Protein AF-A0A6M3J1T7-F1 (afdb_monomer)

Secondary structure (DSSP, 8-state):
-PPBPPGGG--HHHHHS--GGGGT-----HHHHHHTHHHHHHHEEEEEEGGG-SSS--TTEEEEEEEETTEEEEEEEEHHHHHHHHTT-

Sequence (89 aa):
MLQRLNPNVFTWQLWRCGSLLDLGVLTNRTAWIVERKRILRKHAVGYCDARQLACRPKEKHYAVMYFKDGIEFWSHLRVNEFEKVFADE

Organism: NCBI:txid1070528

Radius of gyration: 11.79 Å; Cα contacts (8 Å, |Δi|>4): 149; chains: 1; bounding box: 26×29×25 Å

Mean predicted aligned error: 3.17 Å

Foldseek 3Di:
DFAADDLVVDDPVQAPQDDCVVLVQPDPDLVSLLVSLVSCVVFWRHKYQQCNHPPPRDPQWIWTWGDDPNGIHIDIDGVVSCCSSPVPD

Nearest PDB structures (foldseek):
  2xiw-assembly1_B-2  TM=7.055E-01  e=8.101E-01  Sulfolobus acidocaldarius
  8w2f-assembly1_C  TM=3.516E-01  e=3.146E-01  Plasmodium falciparum 3D7
  3x37-assembly1_B  TM=5.271E-01  e=2.521E+00  Zygosaccharomyces rouxii CBS 732
  4m0r-assembly1_A  TM=4.579E-01  e=5.722E+00  Mycobacterium tuberculosis
  4x5d-assembly1_B  TM=4.590E-01  e=6.492E+00  Mycobacterium tuberculosis

Structure (mmCIF, N/CA/C/O backbone):
data_AF-A0A6M3J1T7-F1
#
_entry.id   AF-A0A6M3J1T7-F1
#
loop_
_atom_site.group_PDB
_atom_site.id
_atom_site.type_symbol
_atom_site.label_atom_id
_atom_site.label_alt_id
_atom_site.label_comp_id
_atom_site.label_asym_id
_atom_site.label_entity_id
_atom_site.label_seq_id
_atom_site.pdbx_PDB_ins_code
_atom_site.Cartn_x
_atom_site.Cartn_y
_atom_site.Cartn_z
_atom_site.occupancy
_atom_site.B_iso_or_equiv
_atom_site.auth_seq_id
_atom_site.auth_comp_id
_atom_site.auth_asym_id
_atom_site.auth_atom_id
_atom_site.pdbx_PDB_model_num
ATOM 1 N N . MET A 1 1 ? 10.183 -4.428 10.781 1.00 76.56 1 MET A N 1
ATOM 2 C CA . MET A 1 1 ? 10.140 -4.975 9.405 1.00 76.56 1 MET A CA 1
ATOM 3 C C . MET A 1 1 ? 8.798 -5.646 9.077 1.00 76.56 1 MET A C 1
ATOM 5 O O . MET A 1 1 ? 8.371 -6.541 9.799 1.00 76.56 1 MET A O 1
ATOM 9 N N . LEU A 1 2 ? 8.118 -5.210 8.006 1.00 92.50 2 LEU A N 1
ATOM 10 C CA . LEU A 1 2 ? 6.822 -5.757 7.556 1.00 92.50 2 LEU A CA 1
ATOM 11 C C . LEU A 1 2 ? 7.00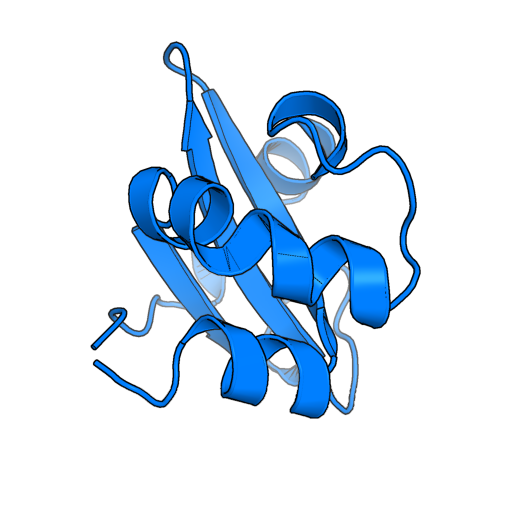2 -7.142 6.900 1.00 92.50 2 LEU A C 1
ATOM 13 O O . LEU A 1 2 ? 7.962 -7.344 6.162 1.00 92.50 2 LEU A O 1
ATOM 17 N N . GLN A 1 3 ? 6.094 -8.094 7.138 1.00 94.88 3 GLN A N 1
ATOM 18 C CA . GLN A 1 3 ? 6.205 -9.452 6.581 1.00 94.88 3 GLN A CA 1
ATOM 19 C C . GLN A 1 3 ? 5.799 -9.532 5.100 1.00 94.88 3 GLN A C 1
ATOM 21 O O . GLN A 1 3 ? 4.875 -8.845 4.655 1.00 94.88 3 GLN A O 1
ATOM 26 N N . ARG A 1 4 ? 6.455 -10.419 4.340 1.00 96.31 4 ARG A N 1
ATOM 27 C CA . ARG A 1 4 ? 6.090 -10.710 2.948 1.00 96.31 4 ARG A CA 1
ATOM 28 C C . ARG A 1 4 ? 4.974 -11.755 2.896 1.00 96.31 4 ARG A C 1
ATOM 30 O O . ARG A 1 4 ? 5.104 -12.826 3.477 1.00 96.31 4 ARG A O 1
ATOM 37 N N . LEU A 1 5 ? 3.903 -11.456 2.170 1.00 96.12 5 LEU A N 1
ATOM 38 C CA . LEU A 1 5 ? 2.739 -12.321 1.992 1.00 96.12 5 LEU A CA 1
ATOM 39 C C . LEU A 1 5 ? 2.805 -13.083 0.665 1.00 96.12 5 LEU A C 1
ATOM 41 O O . LEU A 1 5 ? 3.472 -12.666 -0.287 1.00 96.12 5 LEU A O 1
ATOM 45 N N . ASN A 1 6 ? 2.076 -14.197 0.600 1.00 95.25 6 ASN A N 1
ATOM 46 C CA . ASN A 1 6 ? 1.846 -14.917 -0.647 1.00 95.25 6 ASN A CA 1
ATOM 47 C C . ASN A 1 6 ? 0.949 -14.062 -1.567 1.00 95.25 6 ASN A C 1
ATOM 49 O O . ASN A 1 6 ? -0.146 -13.707 -1.140 1.00 95.25 6 ASN A O 1
ATOM 53 N N . PRO A 1 7 ? 1.346 -13.759 -2.817 1.00 93.50 7 PRO A N 1
ATOM 54 C CA . PRO A 1 7 ? 0.535 -12.968 -3.747 1.00 93.50 7 PRO A CA 1
ATOM 55 C C . PRO A 1 7 ? -0.892 -13.496 -3.967 1.00 93.50 7 PRO A C 1
ATOM 57 O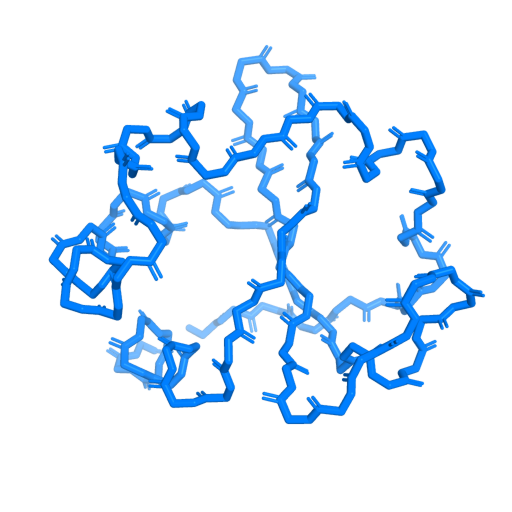 O . PRO A 1 7 ? -1.788 -12.714 -4.267 1.00 93.50 7 PRO A O 1
ATOM 60 N N . ASN A 1 8 ? -1.128 -14.797 -3.773 1.00 93.19 8 ASN A N 1
ATOM 61 C CA . ASN A 1 8 ? -2.439 -15.425 -3.964 1.00 93.19 8 ASN A CA 1
ATOM 62 C C . ASN A 1 8 ? -3.489 -15.000 -2.928 1.00 93.19 8 ASN A C 1
ATOM 64 O O . ASN A 1 8 ? -4.676 -15.228 -3.148 1.00 93.19 8 ASN A O 1
ATOM 68 N N . VAL A 1 9 ? -3.084 -14.394 -1.805 1.00 90.69 9 VAL A N 1
ATOM 69 C CA . VAL A 1 9 ? -4.044 -13.865 -0.822 1.00 90.69 9 VAL A CA 1
ATOM 70 C C . VAL A 1 9 ? -4.612 -12.505 -1.253 1.00 90.69 9 VAL A C 1
ATOM 72 O O . VAL A 1 9 ? -5.594 -12.033 -0.689 1.00 90.69 9 VAL A O 1
ATOM 75 N N . PHE A 1 10 ? -4.033 -11.875 -2.279 1.00 88.00 10 PHE A N 1
ATOM 76 C CA . PHE A 1 10 ? -4.616 -10.705 -2.922 1.00 88.00 10 PHE A CA 1
ATOM 77 C C . PHE A 1 10 ? -5.725 -11.168 -3.876 1.00 88.00 10 PHE A C 1
ATOM 79 O O . PHE A 1 10 ? -5.469 -11.810 -4.895 1.00 88.00 10 PHE A O 1
ATOM 86 N N . THR A 1 11 ? -6.970 -10.810 -3.570 1.00 88.44 11 THR A N 1
ATOM 87 C CA . THR A 1 11 ? -8.138 -11.155 -4.392 1.00 88.44 11 THR A CA 1
ATOM 88 C C . THR A 1 11 ? -8.860 -9.900 -4.873 1.00 88.44 11 THR A C 1
ATOM 90 O O . THR A 1 11 ? -8.756 -8.828 -4.274 1.00 88.44 11 THR A O 1
ATOM 93 N N . TRP A 1 12 ? -9.649 -10.020 -5.949 1.00 87.12 12 TRP A N 1
ATOM 94 C CA . TR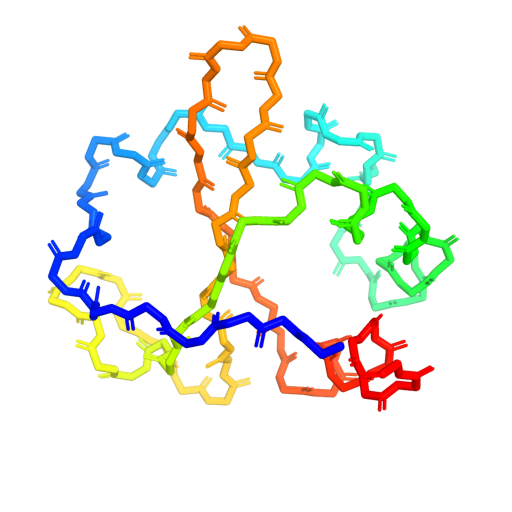P A 1 12 ? -10.503 -8.919 -6.417 1.00 87.12 12 TRP A CA 1
ATOM 95 C C . TRP A 1 12 ? -11.473 -8.416 -5.341 1.00 87.12 12 TRP A C 1
ATOM 97 O O . TRP A 1 12 ? -11.792 -7.228 -5.334 1.00 87.12 12 TRP A O 1
ATOM 107 N N . GLN A 1 13 ? -11.922 -9.303 -4.447 1.00 87.44 13 GLN A N 1
ATOM 108 C CA . GLN A 1 13 ? -12.800 -8.960 -3.332 1.00 87.44 13 GLN A CA 1
ATOM 109 C C . GLN A 1 13 ? -12.078 -8.029 -2.356 1.00 87.44 13 GLN A C 1
ATOM 111 O O . GLN A 1 13 ? -12.510 -6.895 -2.175 1.00 87.44 13 GLN A O 1
ATOM 116 N N . LEU A 1 14 ? -10.926 -8.454 -1.830 1.00 83.12 14 LEU A N 1
ATOM 117 C CA . LEU A 1 14 ? -10.157 -7.665 -0.863 1.00 83.12 14 LEU A CA 1
ATOM 118 C C . LEU A 1 14 ? -9.596 -6.373 -1.470 1.00 83.12 14 LEU A C 1
ATOM 120 O O . LEU A 1 14 ? -9.458 -5.366 -0.780 1.00 83.12 14 LEU A O 1
ATOM 124 N N . TRP A 1 15 ? -9.305 -6.350 -2.772 1.00 82.94 15 TRP A N 1
ATOM 125 C CA . TRP A 1 15 ? -8.873 -5.120 -3.435 1.00 82.94 15 TRP A CA 1
ATOM 126 C C . TRP A 1 15 ? -9.949 -4.019 -3.426 1.00 82.94 15 TRP A C 1
ATOM 128 O O . TRP A 1 15 ? -9.613 -2.839 -3.364 1.00 82.94 15 TRP A O 1
ATOM 138 N N . ARG A 1 16 ? -11.237 -4.380 -3.494 1.00 82.25 16 ARG A N 1
ATOM 139 C CA . ARG A 1 16 ? -12.349 -3.411 -3.521 1.00 82.25 16 ARG A CA 1
ATOM 140 C C . ARG A 1 16 ? -12.866 -3.031 -2.133 1.00 82.25 16 ARG A C 1
ATOM 142 O O . ARG A 1 16 ? -13.704 -2.141 -2.044 1.00 82.25 16 ARG A O 1
ATOM 149 N N . CYS A 1 17 ? -12.384 -3.681 -1.074 1.00 86.12 17 CYS A N 1
ATOM 150 C CA . CYS A 1 17 ? -12.876 -3.497 0.293 1.00 86.12 17 CYS A CA 1
ATOM 151 C C . CYS A 1 17 ? -12.404 -2.205 0.979 1.00 86.12 17 CYS A C 1
ATOM 153 O O . CYS A 1 17 ? -12.836 -1.934 2.094 1.00 86.12 17 CYS A O 1
ATOM 155 N N . GLY A 1 18 ? -11.539 -1.406 0.347 1.00 88.19 18 GLY A N 1
ATOM 156 C CA . GLY A 1 18 ? -11.069 -0.153 0.930 1.00 88.19 18 GLY A CA 1
ATOM 157 C C . GLY A 1 18 ? -9.958 0.520 0.133 1.00 88.19 18 GLY A C 1
ATOM 158 O O . GLY A 1 18 ? -9.605 0.124 -0.979 1.00 88.19 18 GLY A O 1
ATOM 159 N N . SER A 1 19 ? -9.409 1.576 0.715 1.00 92.31 19 SER A N 1
ATOM 160 C CA . SER A 1 19 ? -8.385 2.435 0.138 1.00 92.31 19 SER A CA 1
ATOM 161 C C . SER A 1 19 ? -7.551 3.107 1.233 1.00 92.31 19 SER A C 1
ATOM 163 O O . SER A 1 19 ? -7.831 3.011 2.424 1.00 92.31 19 SER A O 1
ATOM 165 N N . LEU A 1 20 ? -6.517 3.859 0.848 1.00 94.12 20 LEU A N 1
ATOM 166 C CA . LEU A 1 20 ? -5.750 4.636 1.829 1.00 94.12 20 LEU A CA 1
ATOM 167 C C . LEU A 1 20 ? -6.568 5.783 2.458 1.00 94.12 20 LEU A C 1
ATOM 169 O O . LEU A 1 20 ? -6.202 6.259 3.535 1.00 94.12 20 LEU A O 1
ATOM 173 N N . LEU A 1 21 ? -7.681 6.199 1.836 1.00 93.06 21 LEU A N 1
ATOM 174 C CA . LEU A 1 21 ? -8.596 7.193 2.412 1.00 93.06 21 LEU A CA 1
ATOM 175 C C . LEU A 1 21 ? -9.184 6.687 3.730 1.00 93.06 21 LEU A C 1
ATOM 177 O O . LEU A 1 21 ? -9.280 7.451 4.688 1.00 93.06 21 LEU A O 1
ATOM 181 N N . ASP A 1 22 ? -9.459 5.385 3.817 1.00 92.44 22 ASP A N 1
ATOM 182 C CA . ASP A 1 22 ? -9.971 4.727 5.019 1.00 92.44 22 ASP A CA 1
ATOM 183 C C . ASP A 1 22 ? -8.958 4.762 6.176 1.00 92.44 22 ASP A C 1
ATOM 185 O O . ASP A 1 22 ? -9.329 4.631 7.341 1.00 92.44 22 ASP A O 1
ATOM 189 N N . LEU A 1 23 ? -7.677 5.018 5.886 1.00 93.19 23 LEU A N 1
ATOM 190 C CA . LEU A 1 23 ? -6.602 5.228 6.866 1.00 93.19 23 LEU A CA 1
ATOM 191 C C . LEU A 1 23 ? -6.294 6.715 7.115 1.00 93.19 23 LEU A C 1
ATOM 193 O O . LEU A 1 23 ? -5.336 7.037 7.817 1.00 93.19 23 LEU A O 1
ATOM 197 N N . GLY A 1 24 ? -7.077 7.633 6.541 1.00 90.94 24 GLY A N 1
ATOM 198 C CA . GLY A 1 24 ? -6.872 9.079 6.663 1.00 90.94 24 GLY A CA 1
ATOM 199 C C . GLY A 1 24 ? -5.800 9.652 5.726 1.00 90.94 24 GLY A C 1
ATOM 200 O O . GLY A 1 24 ? -5.303 10.757 5.963 1.00 90.94 24 GLY A O 1
ATOM 201 N N . VAL A 1 25 ? -5.423 8.929 4.665 1.00 92.69 25 VAL A N 1
ATOM 202 C CA . VAL A 1 25 ? -4.540 9.442 3.605 1.00 92.69 25 VAL A CA 1
ATOM 203 C C . VAL A 1 25 ? -5.397 10.076 2.515 1.00 92.69 25 VAL A C 1
ATOM 205 O O . VAL A 1 25 ? -5.800 9.424 1.559 1.00 92.69 25 VAL A O 1
ATOM 208 N N . LEU A 1 26 ? -5.676 11.369 2.670 1.00 89.25 26 LEU A N 1
ATOM 209 C CA . LEU A 1 26 ? -6.629 12.109 1.832 1.00 89.25 26 LEU A CA 1
ATOM 210 C C . LEU A 1 26 ? -6.175 12.308 0.377 1.00 89.25 26 LEU A C 1
ATOM 212 O O . LEU A 1 26 ? -6.986 12.639 -0.484 1.00 89.25 26 LEU A O 1
ATOM 216 N N . THR A 1 27 ? -4.882 12.138 0.088 1.00 88.81 27 THR A N 1
ATOM 217 C CA . THR A 1 27 ? -4.341 12.298 -1.266 1.00 88.81 27 THR A CA 1
ATOM 218 C C . THR A 1 27 ? -3.308 11.224 -1.583 1.00 88.81 27 THR A C 1
ATOM 220 O O . THR A 1 27 ? -2.516 10.835 -0.730 1.00 88.81 27 THR A O 1
ATOM 223 N N . ASN A 1 28 ? -3.236 10.821 -2.852 1.00 84.25 28 ASN A N 1
ATOM 224 C CA . ASN A 1 28 ? -2.237 9.864 -3.344 1.00 84.25 28 ASN A CA 1
ATOM 225 C C . ASN A 1 28 ? -0.869 10.514 -3.628 1.00 84.25 28 ASN A C 1
ATOM 227 O O . ASN A 1 28 ? -0.071 9.977 -4.396 1.00 84.25 28 ASN A O 1
ATOM 231 N N . ARG A 1 29 ? -0.600 11.710 -3.088 1.00 92.12 29 ARG A N 1
ATOM 232 C CA . ARG A 1 29 ? 0.704 12.361 -3.249 1.00 92.12 29 ARG A CA 1
ATOM 233 C C . ARG A 1 29 ? 1.704 11.692 -2.311 1.00 92.12 29 ARG A C 1
ATOM 235 O O . ARG A 1 29 ? 1.436 11.552 -1.122 1.00 92.12 29 ARG A O 1
ATOM 242 N N . THR A 1 30 ? 2.890 11.376 -2.826 1.00 94.00 30 THR A N 1
ATOM 243 C CA . THR A 1 30 ? 3.974 10.731 -2.069 1.00 94.00 30 THR A CA 1
ATOM 244 C C . THR A 1 30 ? 4.249 11.408 -0.720 1.00 94.00 30 THR A C 1
ATOM 246 O O . THR A 1 30 ? 4.384 10.715 0.280 1.00 94.00 30 THR A O 1
ATOM 249 N N . ALA A 1 31 ? 4.279 12.746 -0.659 1.00 93.62 31 ALA A N 1
ATOM 250 C CA . ALA A 1 31 ? 4.508 13.478 0.594 1.00 93.62 31 ALA A CA 1
ATOM 251 C C . ALA A 1 31 ? 3.458 13.146 1.672 1.00 93.62 31 ALA A C 1
ATOM 253 O O . ALA A 1 31 ? 3.820 12.801 2.791 1.00 93.62 31 ALA A O 1
ATOM 254 N N . TRP A 1 32 ? 2.173 13.132 1.304 1.00 93.69 32 TRP A N 1
ATOM 255 C CA . TRP A 1 32 ? 1.069 12.813 2.215 1.00 93.69 32 TRP A CA 1
ATOM 256 C C . TRP A 1 32 ? 1.102 11.366 2.706 1.00 93.69 32 TRP A C 1
ATOM 258 O O . TRP A 1 32 ? 0.845 11.101 3.879 1.00 93.69 32 TRP A O 1
ATOM 268 N N . ILE A 1 33 ? 1.441 10.423 1.823 1.00 95.44 33 ILE A N 1
ATOM 269 C CA . ILE A 1 33 ? 1.622 9.012 2.190 1.00 95.44 33 ILE A CA 1
ATOM 270 C C . ILE A 1 33 ? 2.736 8.884 3.241 1.00 95.44 33 ILE A C 1
ATOM 272 O O . ILE A 1 33 ? 2.551 8.240 4.273 1.00 95.44 33 ILE A O 1
ATOM 276 N N . VAL A 1 34 ? 3.874 9.547 3.011 1.00 95.19 34 VAL A N 1
ATOM 277 C CA . VAL A 1 34 ? 5.044 9.498 3.902 1.00 95.19 34 VAL A CA 1
ATOM 278 C C . VAL A 1 34 ? 4.773 10.185 5.244 1.00 95.19 34 VAL A C 1
ATOM 280 O O . VAL A 1 34 ? 5.115 9.633 6.290 1.00 95.19 34 VAL A O 1
ATOM 283 N N . GLU A 1 35 ? 4.098 11.335 5.257 1.00 95.00 35 GLU A N 1
ATOM 284 C CA . GLU A 1 35 ? 3.668 12.021 6.489 1.00 95.00 35 GLU A CA 1
ATOM 285 C C . GLU A 1 35 ? 2.745 11.150 7.356 1.00 95.00 35 GLU A C 1
ATOM 287 O O . GLU A 1 35 ? 2.722 11.259 8.584 1.00 95.00 35 GLU A O 1
ATOM 292 N N . ARG A 1 36 ? 2.004 10.233 6.727 1.00 95.56 36 ARG A N 1
ATOM 293 C CA . ARG A 1 36 ? 1.116 9.272 7.385 1.00 95.56 36 ARG A CA 1
ATOM 294 C C . ARG A 1 36 ? 1.771 7.914 7.651 1.00 95.56 36 ARG A C 1
ATOM 296 O O . ARG A 1 36 ? 1.075 6.974 8.031 1.00 95.56 36 ARG A O 1
ATOM 303 N N . LYS A 1 37 ? 3.105 7.797 7.584 1.00 95.12 37 LYS A N 1
ATOM 304 C CA . LYS A 1 37 ? 3.811 6.523 7.822 1.00 95.12 37 LYS A CA 1
ATOM 305 C C . LYS A 1 37 ? 3.403 5.817 9.118 1.00 95.12 37 LYS A C 1
ATOM 307 O O . LYS A 1 37 ? 3.214 4.609 9.111 1.00 95.12 37 LYS A O 1
ATOM 312 N N . ARG A 1 38 ? 3.178 6.557 10.215 1.00 95.00 38 ARG A N 1
ATOM 313 C CA . ARG A 1 38 ? 2.784 5.970 11.510 1.00 95.00 38 ARG A CA 1
ATOM 314 C C . ARG A 1 38 ? 1.430 5.256 11.446 1.00 95.00 38 ARG A C 1
ATOM 316 O O . ARG A 1 38 ? 1.302 4.171 12.004 1.00 95.00 38 ARG A O 1
ATOM 323 N N . ILE A 1 39 ? 0.431 5.844 10.780 1.00 96.00 39 ILE A N 1
ATOM 324 C CA . ILE A 1 39 ? -0.895 5.217 10.660 1.00 96.00 39 ILE A CA 1
ATOM 325 C C . ILE A 1 39 ? -0.859 4.056 9.663 1.00 96.00 39 ILE A C 1
ATOM 327 O O . ILE A 1 39 ? -1.435 3.008 9.933 1.00 96.00 39 ILE A O 1
ATOM 331 N N . LEU A 1 40 ? -0.101 4.197 8.571 1.00 96.00 40 LEU A N 1
ATOM 332 C CA . LEU A 1 40 ? 0.087 3.124 7.596 1.00 96.00 40 LEU A CA 1
ATOM 333 C C . LEU A 1 40 ? 0.762 1.905 8.230 1.00 96.00 40 LEU A C 1
ATOM 335 O O . LEU A 1 40 ? 0.263 0.800 8.069 1.00 96.00 40 LEU A O 1
ATOM 339 N N . ARG A 1 41 ? 1.838 2.102 9.003 1.00 95.81 41 ARG A N 1
ATOM 340 C CA . ARG A 1 41 ? 2.510 1.022 9.744 1.00 95.81 41 ARG A CA 1
ATOM 341 C C . ARG A 1 41 ? 1.584 0.347 10.745 1.00 95.81 41 ARG A C 1
ATOM 343 O O . ARG A 1 41 ? 1.511 -0.872 10.757 1.00 95.81 41 ARG A O 1
ATOM 350 N N . LYS A 1 42 ? 0.845 1.131 11.539 1.00 96.25 42 LYS A N 1
ATOM 351 C CA . LYS A 1 42 ? -0.073 0.609 12.566 1.00 96.25 42 LYS A CA 1
ATOM 352 C C . LYS A 1 42 ? -1.088 -0.392 12.001 1.00 96.25 42 LYS A C 1
ATOM 354 O O . LYS A 1 42 ? -1.441 -1.339 12.692 1.00 96.25 42 LYS A O 1
ATOM 359 N N . HIS A 1 43 ? -1.581 -0.147 10.789 1.00 97.06 43 HIS A N 1
ATOM 360 C CA . HIS A 1 43 ? -2.624 -0.960 10.164 1.00 97.06 43 HIS A CA 1
ATOM 361 C C . HIS A 1 43 ? -2.091 -1.959 9.133 1.00 97.06 43 HIS A C 1
ATOM 363 O O . HIS A 1 43 ? -2.878 -2.744 8.612 1.00 97.06 43 HIS A O 1
ATOM 369 N N . ALA A 1 44 ? -0.798 -1.931 8.800 1.00 97.06 44 ALA A N 1
ATOM 370 C CA . ALA A 1 44 ? -0.227 -2.824 7.799 1.00 97.06 44 ALA A CA 1
ATOM 371 C C . ALA A 1 44 ? -0.079 -4.245 8.355 1.00 97.06 44 ALA A C 1
ATOM 373 O O . ALA A 1 44 ? 0.500 -4.450 9.418 1.00 97.06 44 ALA A O 1
ATOM 374 N N . VAL A 1 45 ? -0.558 -5.230 7.596 1.00 96.25 45 VAL A N 1
ATOM 375 C CA . VAL A 1 45 ? -0.456 -6.655 7.949 1.00 96.25 45 VAL A CA 1
ATOM 376 C C . VAL A 1 45 ? 0.712 -7.322 7.231 1.00 96.25 45 VAL A C 1
ATOM 378 O O . VAL A 1 45 ? 1.389 -8.184 7.788 1.00 96.25 45 VAL A O 1
ATOM 381 N N . GLY A 1 46 ? 0.963 -6.932 5.984 1.00 96.38 46 GLY A N 1
ATOM 382 C CA . GLY A 1 46 ? 2.028 -7.497 5.169 1.00 96.38 46 GLY A CA 1
ATOM 383 C C . GLY A 1 46 ? 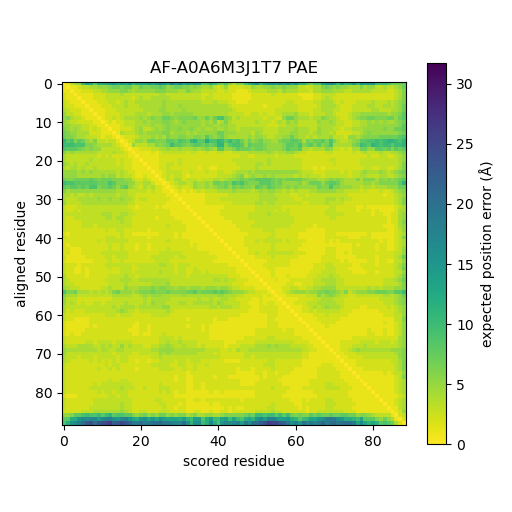2.051 -6.906 3.766 1.00 96.38 46 GLY A C 1
ATOM 384 O O . GLY A 1 46 ? 1.233 -6.049 3.429 1.00 96.38 46 GLY A O 1
ATOM 385 N N . TYR A 1 47 ? 2.993 -7.351 2.940 1.00 97.31 47 TYR A N 1
ATOM 386 C CA . TYR A 1 47 ? 3.141 -6.853 1.572 1.00 97.31 47 TYR A CA 1
ATOM 387 C C . TYR A 1 47 ? 3.604 -7.933 0.592 1.00 97.31 47 TYR A C 1
ATOM 389 O O . TYR A 1 47 ? 4.154 -8.955 0.988 1.00 97.31 47 TYR A O 1
ATOM 397 N N . CYS A 1 48 ? 3.427 -7.704 -0.705 1.00 96.38 48 CYS A N 1
ATOM 398 C CA . CYS A 1 48 ? 4.058 -8.503 -1.754 1.00 96.38 48 CYS A CA 1
ATOM 399 C C . CYS A 1 48 ? 4.425 -7.638 -2.969 1.00 96.38 48 CYS A C 1
ATOM 401 O O . CYS A 1 48 ? 3.985 -6.491 -3.093 1.00 96.38 48 CYS A O 1
ATOM 403 N N . ASP A 1 49 ? 5.272 -8.172 -3.853 1.00 96.62 49 ASP A N 1
ATOM 404 C CA . ASP A 1 49 ? 5.602 -7.517 -5.123 1.00 96.62 49 ASP A CA 1
ATOM 405 C C . ASP A 1 49 ? 4.344 -7.457 -5.993 1.00 96.62 49 ASP A C 1
ATOM 407 O O . ASP A 1 49 ? 3.768 -8.492 -6.338 1.00 96.62 49 ASP A O 1
ATOM 411 N N . ALA A 1 50 ? 3.926 -6.245 -6.365 1.00 97.00 50 ALA A N 1
ATOM 412 C CA . ALA A 1 50 ? 2.697 -6.058 -7.122 1.00 97.00 50 ALA A CA 1
ATOM 413 C C . ALA A 1 50 ? 2.761 -6.692 -8.522 1.00 97.00 50 ALA A C 1
ATOM 415 O O . ALA A 1 50 ? 1.721 -6.941 -9.122 1.00 97.00 50 ALA A O 1
ATOM 416 N N . ARG A 1 51 ? 3.948 -6.995 -9.060 1.00 97.25 51 ARG A N 1
ATOM 417 C CA . ARG A 1 51 ? 4.098 -7.717 -10.338 1.00 97.25 51 ARG A CA 1
ATOM 418 C C . ARG A 1 51 ? 3.691 -9.185 -10.246 1.00 97.25 51 ARG A C 1
ATOM 420 O O . ARG A 1 51 ? 3.415 -9.794 -11.271 1.00 97.25 51 ARG A O 1
ATOM 427 N N . GLN A 1 52 ? 3.677 -9.749 -9.040 1.00 95.50 52 GLN A N 1
ATOM 428 C CA . GLN A 1 52 ? 3.349 -11.156 -8.798 1.00 95.50 52 GLN A CA 1
ATOM 429 C C . GLN A 1 52 ? 1.847 -11.382 -8.574 1.00 95.50 52 GLN A C 1
ATOM 431 O O . GLN A 1 52 ? 1.425 -12.520 -8.387 1.00 95.50 52 GLN A O 1
ATOM 436 N N . LEU A 1 53 ? 1.040 -10.317 -8.564 1.00 93.50 53 LEU A N 1
ATOM 437 C CA . LEU A 1 53 ? -0.398 -10.422 -8.350 1.00 93.50 53 LEU A CA 1
ATOM 438 C C . LEU A 1 53 ? -1.103 -11.003 -9.574 1.00 93.50 53 LEU A C 1
ATOM 440 O O . LEU A 1 53 ? -0.931 -10.516 -10.691 1.00 93.50 53 LEU A O 1
ATOM 444 N N . ALA A 1 54 ? -1.984 -11.977 -9.345 1.00 89.62 54 ALA A N 1
ATOM 445 C CA . ALA A 1 54 ? -2.859 -12.503 -10.389 1.00 89.62 54 ALA A CA 1
ATOM 446 C C . ALA A 1 54 ? -3.889 -11.461 -10.865 1.00 89.62 54 ALA A C 1
ATOM 448 O O . ALA A 1 54 ? -4.294 -11.471 -12.027 1.00 89.62 54 ALA A O 1
ATOM 449 N N . CYS A 1 55 ? -4.306 -10.537 -9.990 1.00 86.38 55 CYS A N 1
ATOM 450 C CA . CYS A 1 55 ? -5.195 -9.439 -10.350 1.00 86.38 55 CYS A CA 1
ATOM 451 C C . CYS A 1 55 ? -4.558 -8.066 -10.125 1.00 86.38 55 CYS A C 1
ATOM 453 O O . CYS A 1 55 ? -3.989 -7.773 -9.078 1.00 86.38 55 CYS A O 1
ATOM 455 N N . ARG A 1 56 ? -4.702 -7.205 -11.143 1.00 89.81 56 ARG A N 1
ATOM 456 C CA . ARG A 1 56 ? -4.153 -5.841 -11.190 1.00 89.81 56 ARG A CA 1
ATOM 457 C C . ARG A 1 56 ? -2.629 -5.777 -10.946 1.00 89.81 56 ARG A C 1
ATOM 459 O O . ARG A 1 56 ? -2.196 -4.950 -10.141 1.00 89.81 56 ARG A O 1
ATOM 466 N N . PRO A 1 57 ? -1.812 -6.594 -11.641 1.00 94.81 57 PRO A N 1
ATOM 467 C CA . PRO A 1 57 ? -0.368 -6.525 -11.487 1.00 94.81 57 PRO A CA 1
ATOM 468 C C . PRO A 1 57 ? 0.159 -5.139 -11.858 1.00 94.81 57 PRO A C 1
ATOM 470 O O . PRO A 1 57 ? -0.359 -4.480 -12.766 1.00 94.81 57 PRO A O 1
ATOM 473 N N . LYS A 1 58 ? 1.195 -4.683 -11.151 1.00 95.94 58 LYS A N 1
ATOM 474 C CA . LYS A 1 58 ? 1.756 -3.349 -11.376 1.00 95.94 58 L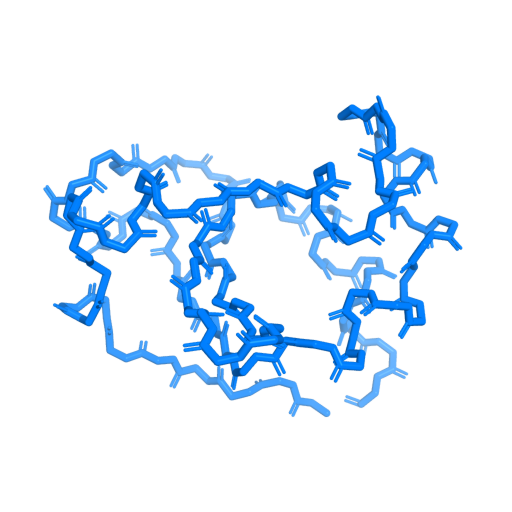YS A CA 1
ATOM 475 C C . LYS A 1 58 ? 3.261 -3.307 -11.163 1.00 95.94 58 LYS A C 1
ATOM 477 O O . LYS A 1 58 ? 3.764 -3.620 -10.090 1.00 95.94 58 LYS A O 1
ATOM 482 N N . GLU A 1 59 ? 3.988 -2.850 -12.175 1.00 97.06 59 GLU A N 1
ATOM 483 C CA . GLU A 1 59 ? 5.431 -2.644 -12.064 1.00 97.06 59 GLU A CA 1
ATOM 484 C C . GLU A 1 59 ? 5.786 -1.484 -11.138 1.00 97.06 59 GLU A C 1
ATOM 486 O O . GLU A 1 59 ? 5.036 -0.514 -11.030 1.00 97.06 59 GLU A O 1
ATOM 491 N N . LYS A 1 60 ? 6.971 -1.549 -10.516 1.00 97.25 60 LYS A N 1
ATOM 492 C CA . LYS A 1 60 ? 7.511 -0.504 -9.625 1.00 97.25 60 LYS A CA 1
ATOM 493 C C . LYS A 1 60 ? 6.602 -0.192 -8.430 1.00 97.25 60 LYS A C 1
ATOM 495 O O . LYS A 1 60 ? 6.614 0.930 -7.917 1.00 97.25 60 LYS A O 1
ATOM 500 N N . HIS A 1 61 ? 5.811 -1.172 -7.997 1.00 97.69 61 HIS A N 1
ATOM 501 C CA . HIS A 1 61 ? 4.927 -1.059 -6.846 1.00 97.69 61 HIS A CA 1
ATOM 502 C C . HIS A 1 61 ? 5.033 -2.289 -5.945 1.00 97.69 61 HIS A C 1
ATOM 504 O O . HIS A 1 61 ? 5.303 -3.398 -6.402 1.00 97.69 61 HIS A O 1
ATOM 510 N N . TYR A 1 62 ? 4.738 -2.070 -4.671 1.00 97.31 62 TYR A N 1
ATOM 511 C CA . TYR A 1 62 ? 4.367 -3.117 -3.734 1.00 97.31 62 TYR A CA 1
ATOM 512 C C . TYR A 1 62 ? 2.868 -3.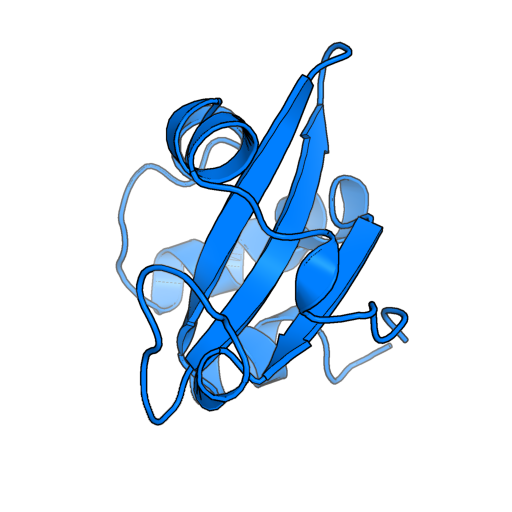034 -3.469 1.00 97.31 62 TYR A C 1
ATOM 514 O O . TYR A 1 62 ? 2.293 -1.942 -3.427 1.00 97.31 62 TYR A O 1
ATOM 522 N N . ALA A 1 63 ? 2.237 -4.187 -3.285 1.00 96.50 63 ALA A N 1
ATOM 523 C CA . ALA A 1 63 ? 0.886 -4.272 -2.761 1.00 96.50 63 ALA A CA 1
ATOM 524 C C . ALA A 1 63 ? 0.967 -4.510 -1.256 1.00 96.50 63 ALA A C 1
ATOM 526 O O . ALA A 1 63 ? 1.631 -5.445 -0.814 1.00 96.50 63 ALA A O 1
ATOM 527 N N . VAL A 1 64 ? 0.315 -3.649 -0.482 1.00 96.75 64 VAL A N 1
ATOM 528 C CA . VAL A 1 64 ? 0.309 -3.686 0.982 1.00 96.75 64 VAL A CA 1
ATOM 529 C C . VAL A 1 64 ? -1.098 -4.009 1.456 1.00 96.75 64 VAL A C 1
ATOM 531 O O . VAL A 1 64 ? -2.059 -3.375 1.009 1.00 96.75 64 VAL A O 1
ATOM 534 N N . MET A 1 65 ? -1.203 -4.993 2.346 1.00 96.88 65 MET A N 1
ATOM 535 C CA . MET A 1 65 ? -2.445 -5.341 3.024 1.00 96.88 65 MET A CA 1
ATOM 536 C C . MET A 1 65 ? -2.586 -4.513 4.288 1.00 96.88 65 MET A C 1
ATOM 538 O O . MET A 1 65 ? -1.643 -4.420 5.080 1.00 96.88 65 MET A O 1
ATOM 542 N N . TYR A 1 66 ? -3.778 -3.973 4.497 1.00 96.94 66 TYR A N 1
ATOM 543 C CA . TYR A 1 66 ? -4.151 -3.256 5.703 1.00 96.94 66 TYR A CA 1
ATOM 544 C C . TYR A 1 66 ? -5.335 -3.930 6.380 1.00 96.94 66 TYR A C 1
ATOM 546 O O . TYR A 1 66 ? -6.202 -4.471 5.697 1.00 96.94 66 TYR A O 1
ATOM 554 N N . PHE A 1 67 ? -5.379 -3.846 7.708 1.00 96.06 67 PHE A N 1
ATOM 555 C CA . PHE A 1 67 ? -6.506 -4.279 8.524 1.00 96.06 67 PHE A CA 1
ATOM 556 C C . PHE A 1 67 ? -6.982 -3.137 9.422 1.00 96.06 67 PHE A C 1
ATOM 558 O O . PHE A 1 67 ? -6.221 -2.574 10.221 1.00 96.06 67 PHE A O 1
ATOM 565 N N . LYS A 1 68 ? -8.255 -2.771 9.282 1.00 95.06 68 LYS A N 1
ATOM 566 C CA . LYS A 1 68 ? -8.893 -1.732 10.091 1.00 95.06 68 LYS A CA 1
ATOM 567 C C . LYS A 1 68 ? -10.377 -2.047 10.251 1.00 95.06 68 LYS A C 1
ATOM 569 O O . LYS A 1 68 ? -11.032 -2.408 9.284 1.00 95.06 68 LYS A O 1
ATOM 574 N N . ASP A 1 69 ? -10.883 -1.908 11.475 1.00 94.50 69 ASP A N 1
ATOM 575 C CA . ASP A 1 69 ? -12.306 -2.057 11.811 1.00 94.50 69 ASP A CA 1
ATOM 576 C C . ASP A 1 69 ? -12.930 -3.371 11.293 1.00 94.50 69 ASP A C 1
ATOM 578 O O . ASP A 1 69 ? -14.061 -3.403 10.820 1.00 94.50 69 ASP A O 1
ATOM 582 N N . GLY A 1 70 ? -12.169 -4.473 11.367 1.00 93.31 70 GLY A N 1
ATOM 583 C CA . GLY A 1 70 ? -12.614 -5.799 10.922 1.00 93.31 70 GLY A CA 1
ATOM 584 C C . GLY A 1 70 ? -12.514 -6.046 9.413 1.00 93.31 70 GLY A C 1
ATOM 585 O O . GLY A 1 70 ? -12.893 -7.121 8.957 1.00 93.31 70 GLY A O 1
ATOM 586 N N . ILE A 1 71 ? -11.999 -5.086 8.641 1.00 93.62 71 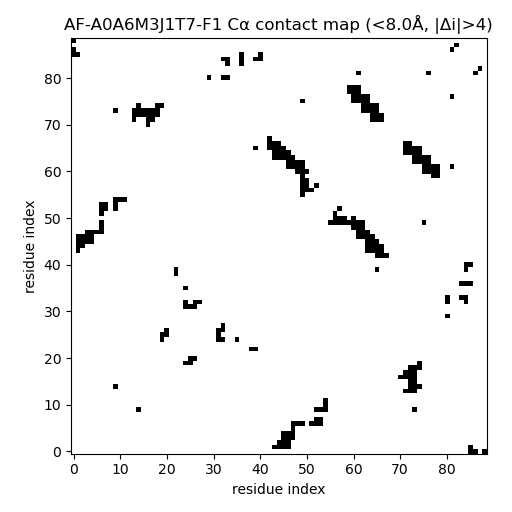ILE A N 1
ATOM 587 C CA . ILE A 1 71 ? -11.907 -5.161 7.182 1.00 93.62 71 ILE A CA 1
ATOM 588 C C . ILE A 1 71 ? -10.444 -5.239 6.754 1.00 93.62 71 ILE A C 1
ATOM 590 O O . ILE A 1 71 ? -9.612 -4.422 7.159 1.00 93.62 71 ILE A O 1
ATOM 594 N N . GLU A 1 72 ? -10.152 -6.207 5.886 1.00 94.62 72 GLU A N 1
ATOM 595 C CA . GLU A 1 72 ? -8.896 -6.290 5.149 1.00 94.62 72 GLU A CA 1
ATOM 596 C C . GLU A 1 72 ? -9.051 -5.670 3.764 1.00 94.62 72 GLU A C 1
ATOM 598 O O . GLU A 1 72 ? -10.017 -5.936 3.045 1.00 94.62 72 GLU A O 1
ATOM 603 N N . PHE A 1 73 ? -8.076 -4.865 3.362 1.00 94.81 73 PHE A N 1
ATOM 604 C CA . PHE A 1 73 ? -8.020 -4.343 2.005 1.00 94.81 73 PHE A CA 1
ATOM 605 C C . PHE A 1 73 ? -6.587 -4.115 1.546 1.00 94.81 73 PHE A C 1
ATOM 607 O O . PHE A 1 73 ? -5.653 -4.004 2.343 1.00 94.81 73 PHE A O 1
ATOM 614 N N . TRP A 1 74 ? -6.419 -4.024 0.229 1.00 95.00 74 TRP A N 1
ATOM 615 C CA . TRP A 1 74 ? -5.111 -3.860 -0.390 1.00 95.00 74 TRP A CA 1
ATOM 616 C C . TRP A 1 74 ? -4.954 -2.517 -1.083 1.00 95.00 74 TRP A C 1
ATOM 618 O O . TRP A 1 74 ? -5.817 -2.092 -1.851 1.00 95.00 74 TRP A O 1
ATOM 628 N N . SER A 1 75 ? -3.786 -1.898 -0.914 1.00 94.94 75 SER A N 1
ATOM 629 C CA . SER A 1 75 ? -3.393 -0.727 -1.695 1.00 94.94 75 SER A CA 1
ATOM 630 C C . SER A 1 75 ? -2.013 -0.893 -2.316 1.00 94.94 75 SER A C 1
ATOM 632 O O . SER A 1 75 ? -1.146 -1.586 -1.791 1.00 94.94 75 SER A O 1
ATOM 634 N N . HIS A 1 76 ? -1.815 -0.242 -3.458 1.00 95.62 76 HIS A N 1
ATOM 635 C CA . HIS A 1 76 ? -0.528 -0.207 -4.137 1.00 95.62 76 HIS A CA 1
ATOM 636 C C . HIS A 1 76 ? 0.246 1.032 -3.705 1.00 95.62 76 HIS A C 1
ATOM 638 O O . HIS A 1 76 ? -0.249 2.147 -3.867 1.00 95.62 76 HIS A O 1
ATOM 644 N N . LEU A 1 77 ? 1.482 0.837 -3.257 1.00 96.56 77 LEU A N 1
ATOM 645 C CA . LEU A 1 77 ? 2.452 1.907 -3.044 1.00 96.56 77 LEU A CA 1
ATOM 646 C C . LEU A 1 77 ? 3.554 1.795 -4.086 1.00 96.56 77 LEU A C 1
ATOM 648 O O . LEU A 1 77 ? 3.963 0.689 -4.442 1.00 96.56 77 LEU A O 1
ATOM 652 N N . ARG A 1 78 ? 4.056 2.926 -4.583 1.00 97.12 78 ARG A N 1
ATOM 653 C CA . ARG A 1 78 ? 5.285 2.921 -5.385 1.00 97.12 78 ARG A CA 1
ATOM 654 C C . ARG A 1 78 ? 6.439 2.403 -4.532 1.00 97.12 78 ARG A C 1
ATOM 656 O O . ARG A 1 78 ? 6.431 2.578 -3.317 1.00 97.12 78 ARG A O 1
ATOM 663 N N . VAL A 1 79 ? 7.456 1.819 -5.162 1.00 96.56 79 VAL A N 1
ATOM 664 C CA . VAL A 1 79 ? 8.654 1.327 -4.450 1.00 96.56 79 VAL A CA 1
ATOM 665 C C . VAL A 1 79 ? 9.244 2.407 -3.533 1.00 96.56 79 VAL A C 1
ATOM 667 O O . VAL A 1 79 ? 9.436 2.160 -2.349 1.00 96.56 79 VAL A O 1
ATOM 670 N N . ASN A 1 80 ? 9.394 3.640 -4.027 1.00 96.25 80 ASN A N 1
ATOM 671 C CA . ASN A 1 80 ? 9.933 4.750 -3.235 1.00 96.25 80 ASN A CA 1
ATOM 672 C C . ASN A 1 80 ? 9.016 5.212 -2.081 1.00 96.25 80 ASN A C 1
ATOM 674 O O . ASN A 1 80 ? 9.499 5.761 -1.095 1.00 96.25 80 ASN A O 1
ATOM 678 N N . GLU A 1 81 ? 7.698 5.051 -2.205 1.00 96.62 81 GLU A N 1
ATOM 679 C CA . GLU A 1 81 ? 6.736 5.323 -1.130 1.00 96.62 81 GLU A CA 1
ATOM 680 C C . GLU A 1 81 ? 6.818 4.236 -0.066 1.00 96.62 81 GLU A C 1
ATOM 682 O O . GLU A 1 81 ? 6.891 4.542 1.119 1.00 96.62 81 GLU A O 1
ATOM 687 N N . PHE A 1 82 ? 6.855 2.976 -0.499 1.00 96.69 82 PHE A N 1
ATOM 688 C CA . PHE A 1 82 ? 6.997 1.826 0.380 1.00 96.69 82 PHE A CA 1
ATOM 689 C C . PHE A 1 82 ? 8.286 1.909 1.200 1.00 96.69 82 PHE A C 1
ATOM 691 O O . PHE A 1 82 ? 8.228 1.794 2.417 1.00 96.69 82 PHE A O 1
ATOM 698 N N . GLU A 1 83 ? 9.427 2.181 0.568 1.00 95.44 83 GLU A N 1
ATOM 699 C CA . GLU A 1 83 ? 10.719 2.318 1.252 1.00 95.44 83 GLU A CA 1
ATOM 700 C C . GLU A 1 83 ? 10.678 3.428 2.309 1.00 95.44 83 GLU A C 1
ATOM 702 O O . GLU A 1 83 ? 10.983 3.187 3.473 1.00 95.44 83 GLU A O 1
ATOM 707 N N . LYS A 1 84 ? 10.186 4.622 1.958 1.00 95.56 84 LYS A N 1
ATOM 708 C CA . LYS A 1 84 ? 10.059 5.739 2.913 1.00 95.56 84 LYS A CA 1
ATOM 709 C C . LYS A 1 84 ? 9.083 5.458 4.056 1.00 95.56 84 LYS A C 1
ATOM 711 O O . LYS A 1 84 ? 9.189 6.064 5.123 1.00 95.56 84 LYS A O 1
ATOM 716 N N . VAL A 1 85 ? 8.096 4.591 3.834 1.00 95.69 85 VAL A N 1
ATOM 717 C CA . VAL A 1 85 ? 7.130 4.212 4.865 1.00 95.69 85 VAL A CA 1
ATOM 718 C C . VAL A 1 85 ? 7.644 3.051 5.707 1.00 95.69 85 VAL A C 1
ATOM 720 O O . VAL A 1 85 ? 7.414 3.101 6.904 1.00 95.69 85 VAL A O 1
ATOM 723 N N . PHE A 1 86 ? 8.352 2.055 5.174 1.00 94.75 86 PHE A N 1
ATOM 724 C CA . PHE A 1 86 ? 8.595 0.773 5.858 1.00 94.75 86 PHE A CA 1
ATOM 725 C C . PHE A 1 86 ? 10.069 0.350 6.003 1.00 94.75 86 PHE A C 1
ATOM 727 O O . PHE A 1 86 ? 10.310 -0.644 6.680 1.00 94.75 86 PHE A O 1
ATOM 734 N N . ALA A 1 87 ? 11.044 1.051 5.410 1.00 83.38 87 ALA A N 1
ATOM 735 C CA . ALA A 1 87 ? 12.455 0.634 5.464 1.00 83.38 87 ALA A CA 1
ATOM 736 C C . ALA A 1 87 ? 13.151 0.922 6.810 1.00 83.38 87 ALA A C 1
ATOM 738 O O . ALA A 1 87 ? 14.074 0.203 7.174 1.00 83.38 87 ALA A O 1
ATOM 739 N N . ASP A 1 88 ? 12.701 1.934 7.559 1.00 67.88 88 ASP A N 1
ATOM 740 C CA . ASP A 1 88 ? 13.348 2.384 8.807 1.00 67.88 88 ASP A CA 1
ATOM 741 C C . ASP A 1 88 ? 12.902 1.602 10.072 1.00 67.88 88 ASP A C 1
ATOM 743 O O . ASP A 1 88 ? 12.798 2.196 11.146 1.00 67.88 88 ASP A O 1
ATOM 747 N N . GLU A 1 89 ? 12.548 0.313 9.965 1.00 53.34 89 GLU A N 1
ATOM 748 C CA . GLU A 1 89 ? 12.100 -0.528 11.101 1.00 53.34 89 GLU A CA 1
ATOM 749 C C . GLU A 1 89 ? 12.579 -1.982 11.053 1.00 53.34 89 GLU A C 1
ATOM 751 O O . GLU A 1 89 ? 12.226 -2.709 10.090 1.00 53.34 89 GLU A O 1
#

pLDDT: mean 92.69, std 6.5, range [53.34, 97.69]

Solvent-accessible surface area (backbone atoms only — not comparable to full-atom values): 5030 Å² total; per-residue (Å²): 97,80,48,79,48,68,42,83,76,62,42,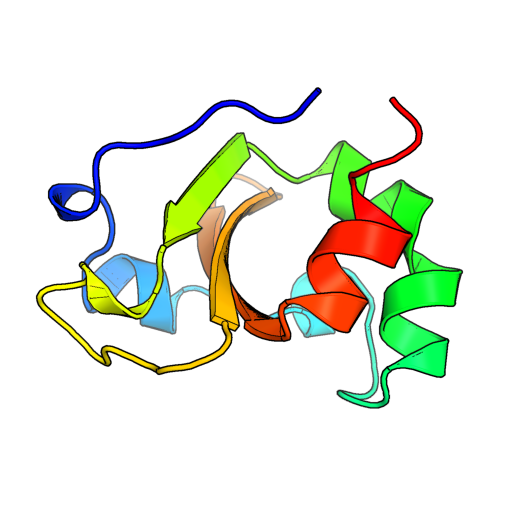79,67,36,44,70,62,47,53,57,56,82,70,70,37,88,49,94,47,63,68,53,49,46,77,38,23,69,57,52,57,75,28,48,70,27,30,34,61,18,64,64,28,89,66,85,54,33,81,74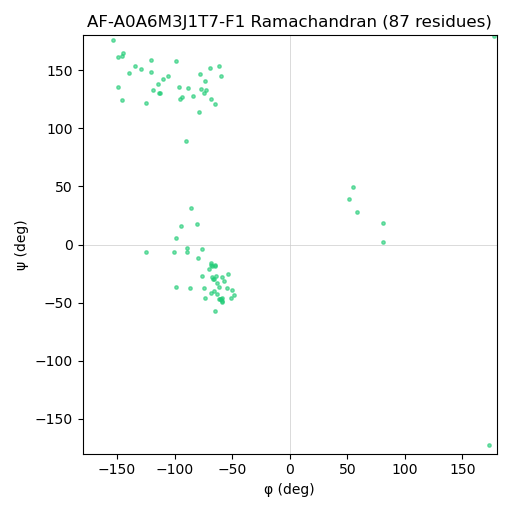,28,32,33,36,35,33,52,56,97,94,41,57,22,40,44,78,34,44,50,74,49,43,45,71,45,50,64,93,80